Protein 2QWT (pdb70)

B-factor: mean 61.7, std 8.4, range [42.52, 88.36]

Secondary structure (DSSP, 8-state):
-HHHHHHHHHHHHHHHHHHHHHHT-TTS-HHHHHHHTTS-HHHHHHH-SSHHHHHHHHHHHHHHHHHHHHHHHHHHH-HHHHHHHHHHHHHHHHHHHHHHHHHHHTTT--HHHHSTTHHHHHHHHHHHHHHHHHHTTSB-SS--HHHHHHH--HHHHHHHHHHTTB-

Organism: Mycolicibacterium vanbaalenii (strain DSM 7251 / JCM 13017 / BCRC 16820 / KCTC 9966 / NRRL B-24157 / PYR-1) (NCBI:txid350058)

Solvent-accessible surface area: 9538 Å² total; per-residue (Å²): 126,153,196,54,51,37,60,120,23,93,45,84,1,12,109,19,0,37,76,0,1,28,88,99,18,58,74,16,79,10,91,34,0,3,167,101,2,60,31,44,34,54,46,0,99,198,49,3,87,72,34,78,30,0,0,43,14,2,0,36,32,45,22,147,140,18,37,91,72,2,162,81,13,44,90,74,84,17,70,13,59,0,0,1,30,1,18,109,36,36,73,213,24,59,80,24,26,162,7,5,77,90,3,2,91,55,68,72,40,91,73,64,96,9,2,95,36,6,112,60,34,53,56,66,11,0,22,92,0,8,41,10,0,48,197,50,38,31,4,92,95,104,23,80,40,56,62,0,102,85,73,70,134,84,139,169,84,35,148,113,50,25,104,42,3,85,145

Sequence (167 aa):
PLRADAARNRARVLEVAYDTFAAEGLGVPMDEIARRAGVGAGTVYRHFPTKQALVVAVAEDRVRRIVDHARTLLAAEGPGEALFVFMRDMVRSAAADYGLVDALVGYGLDLEVAAPGAEAAFLATLGELLAAAQRAGTVRADVDVAVIKALLVSERVVRVIEDGLRV

InterPro domains:
  IPR001647 DNA-binding HTH domain, TetR-type [PF00440] (17-61)
  IPR001647 DNA-binding HTH domain, TetR-type [PR00455] (16-29)
  IPR001647 DNA-binding HTH domain, TetR-type [PR00455] (36-59)
  IPR001647 DNA-binding HTH domain, TetR-type [PS50977] (10-69)
  IPR009057 Homedomain-like superfamily [SSF46689] (1-83)
  IPR036271 Tetracyclin repressor-like, C-terminal domain superfamily [SSF48498] (81-181)
  IPR049445 Transcriptional regulator SbtR-like, C-terminal domain [PF21597] (82-182)
  IPR050109 HTH-type, TetR-like transcriptional regulator [PTHR30055] (1-156)

Structure (mmCIF, N/CA/C/O backbone):
data_2QWT
#
_entry.id   2QWT
#
_cell.length_a   57.561
_cell.length_b   57.561
_ce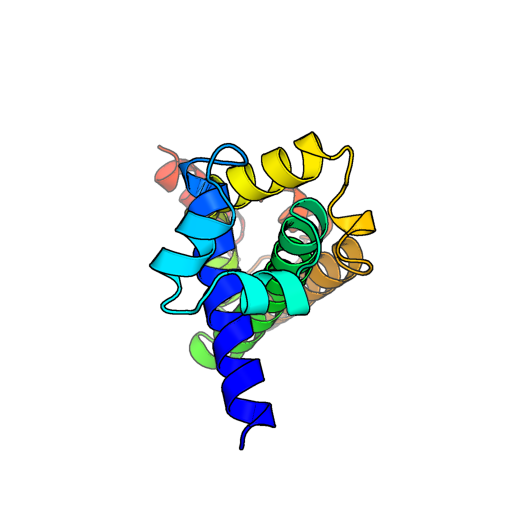ll.length_c   98.320
_cell.angle_alpha   90.000
_cell.angle_beta   90.000
_cell.angle_gamma   90.000
#
_symmetry.space_group_name_H-M   'P 43 21 2'
#
loop_
_entity.id
_entity.type
_entity.pdbx_description
1 polymer 'Transcriptional regulator, TetR family'
2 water water
#
loop_
_atom_site.group_PDB
_atom_site.id
_atom_site.type_symbol
_atom_site.label_atom_id
_atom_site.label_alt_id
_atom_site.label_comp_id
_atom_site.label_asym_id
_atom_site.label_entity_id
_atom_site.label_seq_id
_atom_site.pdbx_PDB_ins_code
_atom_site.Cartn_x
_atom_site.Cartn_y
_atom_site.Cartn_z
_atom_site.occupancy
_atom_site.B_iso_or_equiv
_atom_site.auth_seq_id
_atom_site.auth_comp_id
_atom_site.auth_asym_id
_atom_site.auth_atom_id
_atom_site.pdbx_PDB_model_num
ATOM 1 N N . PRO A 1 6 ? 23.183 26.482 -7.339 1.00 73.51 4 PRO A N 1
ATOM 2 C CA . PRO A 1 6 ? 23.857 27.327 -6.340 1.00 73.92 4 PRO A CA 1
ATOM 3 C C . PRO A 1 6 ? 22.843 28.122 -5.472 1.00 73.65 4 PRO A C 1
ATOM 4 O O . PRO A 1 6 ? 22.839 27.983 -4.235 1.00 73.46 4 PRO A O 1
ATOM 8 N N . LEU A 1 7 ? 22.014 28.953 -6.119 1.00 72.82 5 LEU A N 1
ATOM 9 C CA . LEU A 1 7 ? 20.827 29.499 -5.468 1.00 71.82 5 LEU A CA 1
ATOM 10 C C . LEU A 1 7 ? 19.795 28.377 -5.277 1.00 71.14 5 LEU A C 1
ATOM 11 O O . LEU A 1 7 ? 18.999 28.437 -4.327 1.00 70.82 5 LEU A O 1
ATOM 16 N N . ARG A 1 8 ? 19.827 27.378 -6.174 1.00 70.41 6 ARG A N 1
ATOM 17 C CA . ARG A 1 8 ? 19.075 26.132 -6.016 1.00 70.88 6 ARG A CA 1
ATOM 18 C C . ARG A 1 8 ? 19.436 25.541 -4.647 1.00 71.03 6 ARG A C 1
ATOM 19 O O . ARG A 1 8 ? 18.548 25.162 -3.846 1.00 70.67 6 ARG A O 1
ATOM 27 N N . ALA A 1 9 ? 20.755 25.485 -4.401 1.00 70.34 7 ALA A N 1
ATOM 28 C CA . ALA A 1 9 ? 21.325 24.795 -3.238 1.00 70.05 7 ALA A CA 1
ATOM 29 C C . ALA A 1 9 ? 21.199 25.590 -1.964 1.00 69.76 7 ALA A C 1
ATOM 30 O O . ALA A 1 9 ? 21.086 24.999 -0.894 1.00 69.44 7 ALA A O 1
ATOM 32 N N . ASP A 1 10 ? 21.216 26.918 -2.084 1.00 69.71 8 ASP A N 1
ATOM 33 C CA . ASP A 1 10 ? 20.807 27.806 -0.983 1.00 70.09 8 ASP A CA 1
ATOM 34 C C . ASP A 1 10 ? 19.388 27.467 -0.516 1.00 69.05 8 ASP A C 1
ATOM 35 O O . ASP A 1 10 ? 19.172 27.246 0.681 1.00 68.85 8 ASP A O 1
ATOM 40 N N . ALA A 1 11 ? 18.452 27.414 -1.471 1.00 68.25 9 ALA A N 1
ATOM 41 C CA . ALA A 1 11 ? 17.041 27.089 -1.208 1.00 68.14 9 ALA A CA 1
ATOM 42 C C . ALA A 1 11 ? 16.928 25.734 -0.549 1.00 68.21 9 ALA A C 1
ATOM 43 O O . ALA A 1 11 ? 16.250 25.604 0.481 1.00 68.53 9 ALA A O 1
ATOM 45 N N . ALA A 1 12 ? 17.620 24.743 -1.125 1.00 67.86 10 ALA A N 1
ATOM 46 C CA . ALA A 1 12 ? 17.650 23.395 -0.575 1.00 67.73 10 ALA A CA 1
ATOM 47 C C . ALA A 1 12 ? 18.177 23.379 0.854 1.00 67.70 10 ALA A C 1
ATOM 48 O O . ALA A 1 12 ? 17.627 22.684 1.694 1.00 67.70 10 ALA A O 1
ATOM 50 N N . ARG A 1 13 ? 19.230 24.143 1.133 1.00 67.64 11 ARG A N 1
ATOM 51 C CA . ARG A 1 13 ? 19.707 24.251 2.496 1.00 68.29 11 ARG A CA 1
ATOM 52 C C . ARG A 1 13 ? 18.646 24.930 3.330 1.00 67.02 11 ARG A C 1
ATOM 53 O O . ARG A 1 13 ? 18.446 24.574 4.516 1.00 66.58 11 ARG A O 1
ATOM 61 N N . ASN A 1 14 ? 17.994 25.942 2.743 1.00 65.61 12 ASN A N 1
ATOM 62 C CA . ASN A 1 14 ? 17.128 26.767 3.577 1.00 64.10 12 ASN A CA 1
ATOM 63 C C . ASN A 1 14 ? 15.916 25.983 4.024 1.00 62.66 12 ASN A C 1
ATOM 64 O O . ASN A 1 14 ? 15.578 26.019 5.190 1.00 62.32 12 ASN A O 1
ATOM 69 N N . ARG A 1 15 ? 15.298 25.251 3.109 1.00 60.83 13 ARG A N 1
ATOM 70 C CA . ARG A 1 15 ? 14.101 24.533 3.474 1.00 60.39 13 ARG A CA 1
ATOM 71 C C . ARG A 1 15 ? 14.325 23.346 4.395 1.00 59.95 13 ARG A C 1
ATOM 72 O O . ARG A 1 15 ? 13.482 23.100 5.280 1.00 59.63 13 ARG A O 1
ATOM 80 N N . ALA A 1 16 ? 15.484 22.684 4.249 1.00 58.53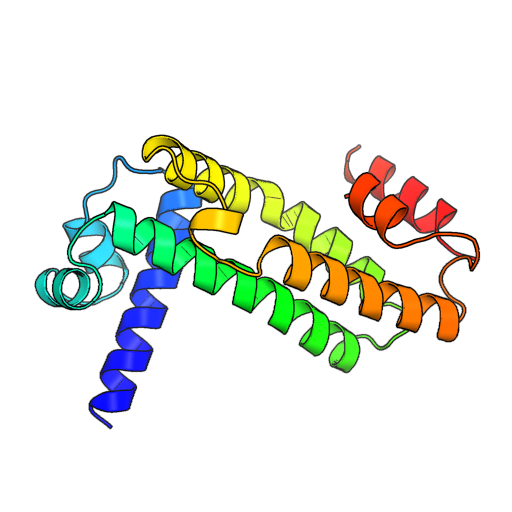 14 ALA A N 1
ATOM 81 C CA . ALA A 1 16 ? 15.906 21.632 5.151 1.00 58.23 14 ALA A CA 1
ATOM 82 C C . ALA A 1 16 ? 16.160 22.197 6.538 1.00 58.35 14 ALA A C 1
ATOM 83 O O . ALA A 1 16 ? 15.754 21.604 7.543 1.00 57.74 14 ALA A O 1
ATOM 85 N N . ARG A 1 17 ? 16.788 23.365 6.602 1.00 57.72 15 ARG A N 1
ATOM 86 C CA . ARG A 1 17 ? 16.906 24.068 7.883 1.00 57.84 15 ARG A CA 1
ATOM 87 C C . ARG A 1 17 ? 15.529 24.278 8.522 1.00 55.59 15 ARG A C 1
ATOM 88 O O . ARG A 1 17 ? 15.308 23.971 9.696 1.00 55.34 15 ARG A O 1
ATOM 96 N N . VAL A 1 18 ? 14.617 24.853 7.757 1.00 55.16 16 VAL A N 1
ATOM 97 C CA . VAL A 1 18 ? 13.296 25.197 8.283 1.00 55.09 16 VAL A CA 1
ATOM 98 C C . VAL A 1 18 ? 12.568 23.928 8.768 1.00 54.92 16 VAL A C 1
ATOM 99 O O . VAL A 1 18 ? 11.972 23.941 9.859 1.00 54.25 16 VAL A O 1
ATOM 103 N N . LEU A 1 19 ? 12.617 22.857 7.953 1.00 54.92 17 LEU A N 1
ATOM 104 C CA . LEU A 1 19 ? 11.914 21.584 8.271 1.00 55.19 17 LEU A CA 1
ATOM 105 C C . LEU A 1 19 ? 12.420 21.042 9.572 1.00 55.74 17 LEU A C 1
ATOM 106 O O . LEU A 1 19 ? 11.612 20.648 10.400 1.00 56.13 17 LEU A O 1
ATOM 111 N N . GLU A 1 20 ? 13.733 21.100 9.791 1.00 56.62 18 GLU A N 1
ATOM 112 C CA . GLU A 1 20 ? 14.325 20.484 10.980 1.00 58.14 18 GLU A CA 1
ATOM 113 C C . GLU A 1 20 ? 13.981 21.285 12.230 1.00 57.33 18 GLU A C 1
ATOM 114 O O . GLU A 1 20 ? 13.603 20.727 13.258 1.00 56.59 18 GLU A O 1
ATOM 120 N N . VAL A 1 21 ? 14.052 22.612 12.108 1.00 57.35 19 VAL A N 1
ATOM 121 C CA . VAL A 1 21 ? 13.586 23.505 13.161 1.00 55.78 19 VAL A CA 1
ATOM 122 C C . VAL A 1 21 ? 12.090 23.294 13.447 1.00 54.79 19 VAL A C 1
ATOM 123 O O . VAL A 1 21 ? 11.690 23.262 14.611 1.00 54.02 19 VAL A O 1
ATOM 127 N N . ALA A 1 22 ? 11.267 23.166 12.396 1.00 52.82 20 ALA A N 1
ATOM 128 C CA . ALA A 1 22 ? 9.812 22.992 12.588 1.00 51.54 20 ALA A CA 1
ATOM 129 C C . ALA A 1 22 ? 9.541 21.632 13.284 1.00 50.77 20 ALA A C 1
ATOM 130 O O . ALA A 1 22 ? 8.720 21.535 14.181 1.00 50.27 20 ALA A O 1
ATOM 132 N N . TYR A 1 23 ? 10.295 20.611 12.898 1.00 50.44 21 TYR A N 1
ATOM 133 C CA . TYR A 1 23 ? 10.213 19.309 13.540 1.00 50.86 21 TYR A CA 1
ATOM 134 C C . TYR A 1 23 ? 10.424 19.429 15.040 1.00 51.45 21 TYR A C 1
ATOM 135 O O . TYR A 1 23 ? 9.588 18.953 15.820 1.00 50.92 21 TYR A O 1
ATOM 144 N N . ASP A 1 24 ? 11.518 20.100 15.428 1.00 51.83 22 ASP A N 1
ATOM 145 C CA . ASP A 1 24 ? 11.886 20.319 16.814 1.00 53.24 22 ASP A CA 1
ATOM 146 C C . ASP A 1 24 ? 10.852 21.165 17.540 1.00 53.72 22 ASP A C 1
ATOM 147 O O . ASP A 1 24 ? 10.517 20.910 18.715 1.00 53.85 22 ASP A O 1
ATOM 152 N N . THR A 1 25 ? 10.342 22.186 16.855 1.00 54.02 23 THR A N 1
ATOM 153 C CA . THR A 1 25 ? 9.300 23.035 17.427 1.00 53.92 23 THR A CA 1
ATOM 154 C C . THR A 1 25 ? 8.003 22.256 17.610 1.00 54.34 23 THR A C 1
ATOM 155 O O . THR A 1 25 ? 7.345 22.371 18.641 1.00 53.63 23 THR A O 1
ATOM 159 N N . PHE A 1 26 ? 7.638 21.463 16.606 1.00 54.91 24 PHE A N 1
ATOM 160 C CA . PHE A 1 26 ? 6.434 20.653 16.738 1.00 56.16 24 PHE A CA 1
ATOM 161 C C . PHE A 1 26 ? 6.612 19.677 17.897 1.00 57.95 24 PHE A C 1
ATOM 162 O O . PHE A 1 26 ? 5.694 19.458 18.677 1.00 58.95 24 PHE A O 1
ATOM 170 N N . ALA A 1 27 ? 7.816 19.148 18.045 1.00 59.62 25 ALA A N 1
ATOM 171 C CA . ALA A 1 27 ? 8.035 18.096 19.020 1.00 61.32 25 ALA A CA 1
ATOM 172 C C . ALA A 1 27 ? 7.785 18.678 20.402 1.00 62.48 25 ALA A C 1
ATOM 173 O O . ALA A 1 27 ? 6.916 18.203 21.132 1.00 63.23 25 ALA A O 1
ATOM 175 N N . ALA A 1 28 ? 8.488 19.764 20.709 1.00 63.82 26 ALA A N 1
ATOM 176 C CA . ALA A 1 28 ? 8.524 20.306 22.041 1.00 64.32 26 ALA A CA 1
ATOM 177 C C . ALA A 1 28 ? 7.350 21.247 22.377 1.00 64.71 26 ALA A C 1
ATOM 178 O O . ALA A 1 28 ? 6.670 21.044 23.406 1.00 65.37 26 ALA A O 1
ATOM 180 N N . GLU A 1 29 ? 7.091 22.258 21.539 1.00 64.19 27 GLU A N 1
ATOM 181 C CA . GLU A 1 29 ? 6.025 23.242 21.873 1.00 63.67 27 GLU A CA 1
ATOM 182 C C . GLU A 1 29 ? 4.709 23.058 21.123 1.00 62.70 27 GLU A C 1
ATOM 183 O O . GLU A 1 29 ? 3.654 23.366 21.665 1.00 62.97 27 GLU A O 1
ATOM 189 N N . GLY A 1 30 ? 4.764 22.620 19.866 1.00 61.80 28 GLY A N 1
ATOM 190 C CA . GLY A 1 30 ? 3.542 22.417 19.083 1.00 60.74 28 GLY A CA 1
ATOM 191 C C . GLY A 1 30 ? 3.228 23.519 18.095 1.00 60.36 28 GLY A C 1
ATOM 192 O O . GLY A 1 30 ? 4.149 24.178 17.579 1.00 61.31 28 GLY A O 1
ATOM 193 N N . LEU A 1 31 ? 1.932 23.712 17.833 1.00 59.19 29 LEU A N 1
ATOM 194 C CA . LEU A 1 31 ? 1.421 24.658 16.834 1.00 57.91 29 LEU A CA 1
ATOM 195 C C . LEU A 1 31 ? 1.254 26.092 17.343 1.00 58.20 29 LEU A C 1
ATOM 196 O O . LEU A 1 31 ? 0.922 26.994 16.567 1.00 57.99 29 LEU A O 1
ATOM 201 N N . GLY A 1 32 ? 1.450 26.294 18.638 1.00 57.81 30 GLY A N 1
ATOM 202 C CA . GLY A 1 32 ? 1.450 27.638 19.196 1.00 58.63 30 GLY A CA 1
ATOM 203 C C . GLY A 1 32 ? 2.558 28.588 18.766 1.00 58.77 30 GLY A C 1
ATOM 204 O O . GLY A 1 32 ? 2.384 29.796 18.831 1.00 59.62 30 GLY A O 1
ATOM 205 N N . VAL A 1 33 ? 3.696 28.060 18.322 1.00 58.74 31 VAL A N 1
ATOM 206 C CA . VAL A 1 33 ? 4.852 28.887 17.936 1.00 57.22 31 VAL A CA 1
ATOM 207 C C . VAL A 1 33 ? 4.639 29.536 16.557 1.00 57.77 31 VAL A C 1
ATOM 208 O O . VAL A 1 33 ? 4.344 28.863 15.557 1.00 56.49 31 VAL A O 1
ATOM 212 N N . PRO A 1 34 ? 4.795 30.866 16.497 1.00 57.71 32 PRO A N 1
ATOM 213 C CA . PRO A 1 34 ? 4.571 31.526 15.214 1.00 57.93 32 PRO A CA 1
ATOM 214 C C . PRO A 1 34 ? 5.602 31.153 14.167 1.00 57.85 32 PRO A C 1
ATOM 215 O O . PRO A 1 34 ? 6.737 30.845 14.484 1.00 57.59 32 PRO A O 1
ATOM 219 N N . MET A 1 35 ? 5.177 31.204 12.918 1.00 58.73 33 MET A N 1
ATOM 220 C CA . MET A 1 35 ? 6.035 31.013 11.765 1.00 59.92 33 MET A CA 1
ATOM 221 C C . MET A 1 35 ? 7.251 31.942 11.806 1.00 61.37 33 MET A C 1
ATOM 222 O O . MET A 1 35 ? 8.326 31.538 11.357 1.00 61.77 33 MET A O 1
ATOM 227 N N . ASP A 1 36 ? 7.067 33.173 12.322 1.00 62.83 3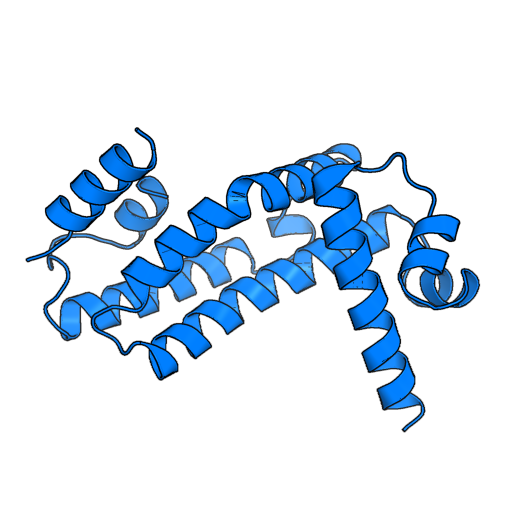4 ASP A N 1
ATOM 228 C CA . ASP A 1 36 ? 8.147 34.188 12.494 1.00 64.55 34 ASP A CA 1
ATOM 229 C C . ASP A 1 36 ? 9.306 33.678 13.339 1.00 64.77 34 ASP A C 1
ATOM 230 O O . ASP A 1 36 ? 10.490 33.937 13.042 1.00 65.33 34 ASP A O 1
ATOM 235 N N . GLU A 1 37 ? 8.957 32.992 14.423 1.00 64.55 35 GLU A N 1
ATOM 236 C CA . GLU A 1 37 ? 9.940 32.491 15.352 1.00 64.83 35 GLU A CA 1
ATOM 237 C C . GLU A 1 37 ? 10.555 31.189 14.843 1.00 64.47 35 GLU A C 1
ATOM 238 O O . GLU A 1 37 ? 11.716 30.919 15.061 1.00 64.54 35 GLU A O 1
ATOM 244 N N . ILE A 1 38 ? 9.746 30.373 14.168 1.00 64.26 36 ILE A N 1
ATOM 245 C CA . ILE A 1 38 ? 10.233 29.278 13.355 1.00 62.85 36 ILE A CA 1
ATOM 246 C C . ILE A 1 38 ? 11.225 29.877 12.377 1.00 62.85 36 ILE A C 1
ATOM 247 O O . ILE A 1 38 ? 12.309 29.328 12.199 1.00 61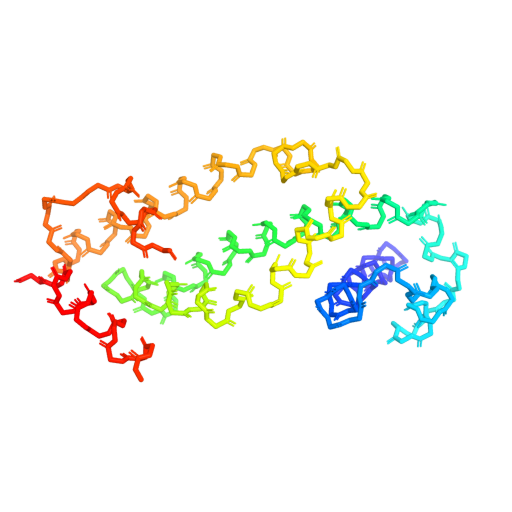.99 36 ILE A O 1
ATOM 252 N N . ALA A 1 39 ? 10.844 30.977 11.722 1.00 63.20 37 ALA A N 1
ATOM 253 C CA . ALA A 1 39 ? 11.758 31.637 10.746 1.00 64.73 37 ALA A CA 1
ATOM 254 C C . ALA A 1 39 ? 13.086 32.018 11.430 1.00 65.05 37 ALA A C 1
ATOM 255 O O . ALA A 1 39 ? 14.158 31.628 10.990 1.00 65.33 37 ALA A O 1
ATOM 257 N N . ARG A 1 40 ? 12.980 32.685 12.570 1.00 66.06 38 ARG A N 1
ATOM 258 C CA . ARG A 1 40 ? 14.135 33.153 13.296 1.00 67.57 38 ARG A CA 1
ATOM 259 C C . ARG A 1 40 ? 15.062 32.075 13.785 1.00 68.26 38 ARG A C 1
ATOM 260 O O . ARG A 1 40 ? 16.269 32.315 13.886 1.00 69.40 38 ARG A O 1
ATOM 268 N N . ARG A 1 41 ? 14.533 30.912 14.144 1.00 68.27 39 ARG A N 1
ATOM 269 C CA . ARG A 1 41 ? 15.389 29.870 14.739 1.00 68.28 39 ARG A CA 1
ATOM 270 C C . ARG A 1 41 ? 16.104 29.112 13.648 1.00 69.32 39 ARG A C 1
ATOM 271 O O . ARG A 1 41 ? 17.081 28.415 13.898 1.00 68.83 39 ARG A O 1
ATOM 279 N N . ALA A 1 42 ? 15.580 29.225 12.430 1.00 70.91 40 ALA A N 1
ATOM 280 C CA . ALA A 1 42 ? 16.158 28.570 11.284 1.00 72.23 40 ALA A CA 1
ATOM 281 C C . ALA A 1 42 ? 17.271 29.443 10.645 1.00 73.94 40 ALA A C 1
ATOM 282 O O . ALA A 1 42 ? 17.970 29.000 9.715 1.00 74.13 40 ALA A O 1
ATOM 284 N N . GLY A 1 43 ? 17.440 30.674 11.138 1.00 74.87 41 GLY A N 1
ATOM 285 C CA . GLY A 1 43 ? 18.350 31.638 10.495 1.00 76.63 41 GLY A CA 1
ATOM 286 C C . GLY A 1 43 ? 17.948 31.910 9.046 1.00 77.53 41 GLY A C 1
ATOM 287 O O . GLY A 1 43 ? 18.683 31.580 8.105 1.00 78.36 41 GLY A O 1
ATOM 288 N N . VAL A 1 44 ? 16.757 32.473 8.868 1.00 77.66 42 VAL A N 1
ATOM 289 C CA . VAL A 1 44 ? 16.145 32.682 7.554 1.00 77.56 42 VAL A CA 1
ATOM 290 C C . VAL A 1 44 ? 15.024 33.664 7.877 1.00 77.56 42 VAL A C 1
ATOM 291 O O . VAL A 1 44 ? 14.630 33.782 9.048 1.00 77.42 42 VAL A O 1
ATOM 295 N N . GLY A 1 45 ? 14.535 34.390 6.873 1.00 77.19 43 GLY A N 1
ATOM 296 C CA . GLY A 1 45 ? 13.438 35.346 7.072 1.00 76.91 43 GLY A CA 1
ATOM 297 C C . GLY A 1 45 ? 12.060 34.743 6.831 1.00 76.25 43 GLY A C 1
ATOM 298 O O . GLY A 1 45 ? 11.949 33.701 6.172 1.00 76.77 43 GLY A O 1
ATOM 299 N N . ALA A 1 46 ? 11.012 35.401 7.323 1.00 75.29 44 ALA A N 1
ATOM 300 C CA . ALA A 1 46 ? 9.661 34.804 7.292 1.00 75.07 44 ALA A CA 1
ATOM 301 C C . ALA A 1 46 ? 9.060 34.566 5.905 1.00 75.03 44 ALA A C 1
ATOM 302 O O . ALA A 1 46 ? 8.305 33.602 5.702 1.00 76.01 44 ALA A O 1
ATOM 304 N N . GLY A 1 47 ? 9.396 35.419 4.943 1.00 74.75 45 GLY A N 1
ATOM 305 C CA . GLY A 1 47 ? 8.755 35.346 3.627 1.00 73.82 45 GLY A CA 1
ATOM 306 C C . GLY A 1 47 ? 9.256 34.153 2.862 1.00 73.10 45 GLY A C 1
ATOM 307 O O . GLY A 1 47 ? 8.548 33.570 2.026 1.00 73.98 45 GLY A O 1
ATOM 308 N N . THR A 1 48 ? 10.495 33.799 3.157 1.00 72.34 46 THR A N 1
ATOM 309 C CA . THR A 1 48 ? 11.105 32.590 2.645 1.00 71.58 46 THR A CA 1
ATOM 310 C C . THR A 1 48 ? 10.430 31.334 3.134 1.00 70.38 46 THR A C 1
ATOM 311 O O . THR A 1 48 ? 10.196 30.438 2.347 1.00 70.95 46 THR A O 1
ATOM 315 N N . VAL A 1 49 ? 10.160 31.261 4.434 1.00 69.17 47 VAL A N 1
ATOM 316 C CA . VAL A 1 49 ? 9.415 30.172 5.008 1.00 67.77 47 VAL A CA 1
ATOM 317 C C . VAL A 1 49 ? 8.111 30.138 4.246 1.00 68.35 47 VAL A C 1
ATOM 318 O O . VAL A 1 49 ? 7.727 29.107 3.672 1.00 67.75 47 VAL A O 1
ATOM 322 N N . TYR A 1 50 ? 7.441 31.294 4.217 1.00 69.00 48 TYR A N 1
ATOM 323 C CA . TYR A 1 50 ? 6.141 31.405 3.574 1.00 69.55 48 TYR A CA 1
ATOM 324 C C . TYR A 1 50 ? 6.136 31.072 2.059 1.00 69.42 48 TYR A C 1
ATOM 325 O O . TYR A 1 50 ? 5.173 30.507 1.563 1.00 68.78 48 TYR A O 1
ATOM 334 N N . ARG A 1 51 ? 7.226 31.391 1.351 1.00 69.84 49 ARG A N 1
ATOM 335 C CA . ARG A 1 51 ? 7.416 31.030 -0.076 1.00 70.01 49 ARG A CA 1
ATOM 336 C C . ARG A 1 51 ? 7.441 29.520 -0.316 1.00 69.85 49 ARG A C 1
ATOM 337 O O . ARG A 1 51 ? 6.947 29.023 -1.343 1.00 69.61 49 ARG A O 1
ATOM 345 N N . HIS A 1 52 ? 8.033 28.783 0.624 1.00 68.85 50 HIS A N 1
ATOM 346 C CA . HIS A 1 52 ? 7.955 27.346 0.538 1.00 67.67 50 HIS A CA 1
ATOM 347 C C . HIS A 1 52 ? 6.764 26.886 1.279 1.00 66.69 50 HIS A C 1
ATOM 348 O O . HIS A 1 52 ? 6.058 25.968 0.865 1.00 67.35 50 HIS A O 1
ATOM 355 N N . PHE A 1 53 ? 6.497 27.531 2.385 1.00 65.69 51 PHE A N 1
ATOM 356 C CA . PHE A 1 53 ? 5.420 27.032 3.197 1.00 65.37 51 PHE A CA 1
ATOM 357 C C . PHE A 1 53 ? 4.418 28.156 3.405 1.00 66.29 51 PHE A C 1
ATOM 358 O O . PHE A 1 53 ? 4.585 28.949 4.337 1.00 66.04 51 PHE A O 1
ATOM 366 N N . PRO A 1 54 ? 3.412 28.252 2.493 1.00 67.01 52 PRO A N 1
ATOM 367 C CA . PRO A 1 54 ? 2.432 29.343 2.445 1.00 67.18 52 PRO A CA 1
ATOM 368 C C . PRO A 1 54 ? 1.524 29.378 3.644 1.00 66.68 52 PRO A C 1
ATOM 369 O O . PRO A 1 54 ? 1.065 30.450 4.017 1.00 67.98 52 PRO A O 1
ATOM 373 N N . THR A 1 55 ? 1.287 28.222 4.257 1.00 66.05 53 THR A N 1
ATOM 374 C CA . THR A 1 55 ? 0.562 28.153 5.522 1.00 64.64 53 THR A CA 1
ATOM 375 C C . THR A 1 55 ? 1.271 27.235 6.527 1.00 63.75 53 THR A C 1
ATOM 376 O O . THR A 1 55 ? 2.204 26.531 6.172 1.00 63.76 53 THR A O 1
ATOM 380 N N . LYS A 1 56 ? 0.823 27.260 7.777 1.00 62.12 54 LYS A N 1
ATOM 381 C CA . LYS A 1 56 ? 1.325 26.379 8.815 1.00 60.89 54 LYS A CA 1
ATOM 382 C C . LYS A 1 56 ? 1.013 24.914 8.575 1.00 60.16 54 LYS A C 1
ATOM 383 O O . LYS A 1 56 ? 1.863 24.072 8.796 1.00 60.11 54 LYS A O 1
ATOM 389 N N . GLN A 1 57 ? -0.185 24.578 8.145 1.00 59.15 55 GLN A N 1
ATOM 390 C CA . GLN A 1 57 ? -0.433 23.161 7.910 1.00 60.08 55 GLN A CA 1
ATOM 391 C C . GLN A 1 57 ? 0.429 22.593 6.767 1.00 58.34 55 GLN A C 1
ATOM 392 O O . GLN A 1 57 ? 0.753 21.425 6.780 1.00 57.42 55 GLN A O 1
ATOM 398 N N . ALA A 1 58 ? 0.823 23.440 5.824 1.00 57.30 56 ALA A N 1
ATOM 399 C CA . ALA A 1 58 ? 1.666 23.000 4.726 1.00 56.53 56 ALA A CA 1
ATOM 400 C C . ALA A 1 58 ? 3.087 22.718 5.218 1.00 55.88 56 ALA A C 1
ATOM 401 O O . ALA A 1 58 ? 3.762 21.836 4.687 1.00 55.70 56 ALA A O 1
ATOM 403 N N . LEU A 1 59 ? 3.528 23.496 6.214 1.00 55.04 57 LEU A N 1
ATOM 404 C CA . LEU A 1 59 ? 4.773 23.234 6.943 1.00 53.84 57 LEU A CA 1
ATOM 405 C C . LEU A 1 59 ? 4.658 21.913 7.688 1.00 52.48 57 LEU A C 1
ATOM 406 O O . LEU A 1 59 ? 5.513 21.053 7.530 1.00 51.77 57 LEU A O 1
ATOM 411 N N . VAL A 1 60 ? 3.584 21.752 8.470 1.00 51.17 58 VAL A N 1
ATOM 412 C CA . VAL A 1 60 ? 3.308 20.489 9.135 1.00 50.30 58 VAL A CA 1
ATOM 413 C C . VAL A 1 60 ? 3.335 19.328 8.136 1.00 51.16 58 VAL A C 1
ATOM 414 O O . VAL A 1 60 ? 3.905 18.277 8.435 1.00 52.13 58 VAL A O 1
ATOM 418 N N . VAL A 1 61 ? 2.724 19.460 6.966 1.00 51.12 59 VAL A N 1
ATOM 419 C CA . VAL A 1 61 ? 2.734 18.287 6.079 1.00 51.73 59 VAL A CA 1
ATOM 420 C C . VAL A 1 61 ? 4.104 18.061 5.487 1.00 50.69 59 VAL A C 1
ATOM 421 O O . VAL A 1 61 ? 4.525 16.928 5.409 1.00 49.64 59 VAL A O 1
ATOM 425 N N . ALA A 1 62 ? 4.807 19.142 5.131 1.00 50.41 60 ALA A N 1
ATOM 426 C CA . ALA A 1 62 ? 6.211 19.024 4.667 1.00 49.64 60 ALA A CA 1
ATOM 427 C C . ALA A 1 62 ? 7.188 18.460 5.712 1.00 49.05 60 ALA A C 1
ATOM 428 O O . ALA A 1 62 ? 8.088 17.713 5.358 1.00 49.83 60 ALA A O 1
ATOM 430 N N . VAL A 1 63 ? 6.996 18.780 6.983 1.00 48.45 61 VAL A N 1
ATOM 431 C CA . VAL A 1 63 ? 7.741 18.118 8.052 1.00 48.32 61 VAL A CA 1
ATOM 432 C C . VAL A 1 63 ? 7.388 16.616 8.112 1.00 48.92 61 VAL A C 1
ATOM 433 O O . VAL A 1 63 ? 8.281 15.796 8.200 1.00 48.91 61 VAL A O 1
ATOM 437 N N . ALA A 1 64 ? 6.100 16.269 8.049 1.00 48.62 62 ALA A N 1
ATOM 438 C CA . ALA A 1 64 ? 5.664 14.876 8.039 1.00 50.43 62 ALA A CA 1
ATOM 439 C C . ALA A 1 64 ? 6.274 13.985 6.911 1.00 51.59 62 ALA A C 1
ATOM 440 O O . ALA A 1 64 ? 6.762 12.890 7.206 1.00 51.90 62 ALA A O 1
ATOM 442 N N . GLU A 1 65 ? 6.269 14.455 5.652 1.00 51.85 63 GLU A N 1
ATOM 443 C CA . GLU A 1 65 ? 6.917 13.756 4.536 1.00 53.11 63 GLU A CA 1
ATOM 444 C C . GLU A 1 65 ? 8.423 13.589 4.799 1.00 52.07 63 GLU A C 1
ATOM 445 O O . GLU A 1 65 ? 8.981 12.477 4.678 1.00 51.64 63 GLU A O 1
ATOM 451 N N . ASP A 1 66 ? 9.070 14.705 5.148 1.00 50.14 64 ASP A N 1
ATOM 452 C CA . ASP A 1 66 ? 10.511 14.714 5.373 1.00 48.88 64 ASP A CA 1
ATOM 453 C C . ASP A 1 66 ? 10.936 13.700 6.434 1.00 47.81 64 ASP A C 1
ATOM 454 O O . ASP A 1 66 ? 11.901 12.975 6.239 1.00 45.87 64 ASP A O 1
ATOM 459 N N . ARG A 1 67 ? 10.211 13.663 7.560 1.00 47.53 65 ARG A N 1
ATOM 460 C CA . ARG A 1 67 ? 10.511 12.755 8.666 1.00 46.99 65 ARG A CA 1
ATOM 461 C C . ARG A 1 67 ? 10.349 11.245 8.258 1.00 47.78 65 ARG A C 1
ATOM 462 O O . ARG A 1 67 ? 11.142 10.370 8.627 1.00 47.58 65 ARG A O 1
ATOM 470 N N . VAL A 1 68 ? 9.303 10.969 7.492 1.00 48.24 66 VAL A N 1
ATOM 471 C CA . VAL A 1 68 ? 9.072 9.678 6.933 1.00 49.28 66 VAL A CA 1
ATOM 472 C C . VAL A 1 68 ? 10.272 9.285 6.021 1.00 49.91 66 VAL A C 1
ATOM 473 O O . VAL A 1 68 ? 10.809 8.174 6.104 1.00 49.57 66 VAL A O 1
ATOM 477 N N . ARG A 1 69 ? 10.708 10.211 5.168 1.00 50.50 67 ARG A N 1
ATOM 478 C CA . ARG A 1 69 ? 11.851 9.963 4.315 1.00 50.88 67 ARG A CA 1
ATOM 479 C C . ARG A 1 69 ? 13.103 9.759 5.133 1.00 50.50 67 ARG A C 1
ATOM 480 O O . ARG A 1 69 ? 13.904 8.874 4.844 1.00 51.46 67 ARG A O 1
ATOM 488 N N . ARG A 1 70 ? 13.247 10.540 6.182 1.00 49.91 68 ARG A N 1
ATOM 489 C CA . ARG A 1 70 ? 14.378 10.419 7.066 1.00 50.68 68 ARG A CA 1
ATOM 490 C C . ARG A 1 70 ? 14.445 9.102 7.839 1.00 50.74 68 ARG A C 1
ATOM 491 O O . ARG A 1 70 ? 15.547 8.584 8.087 1.00 49.29 68 ARG A O 1
ATOM 499 N N . ILE A 1 71 ? 13.285 8.593 8.279 1.00 50.74 69 ILE A N 1
ATOM 500 C CA . ILE A 1 71 ? 13.247 7.279 8.923 1.00 50.63 69 ILE A CA 1
ATOM 501 C C . ILE A 1 71 ? 13.696 6.164 7.925 1.00 50.28 69 ILE A C 1
ATOM 502 O O . ILE A 1 71 ? 14.457 5.279 8.289 1.00 48.89 69 ILE A O 1
ATOM 507 N N . VAL A 1 72 ? 13.245 6.268 6.675 1.00 50.61 70 VAL A N 1
ATOM 508 C CA . VAL A 1 72 ? 13.618 5.325 5.621 1.00 51.34 70 VAL A CA 1
ATOM 509 C C . VAL A 1 72 ? 15.093 5.404 5.285 1.00 52.06 70 VAL A C 1
ATOM 510 O O . VAL A 1 72 ? 15.740 4.364 5.104 1.00 52.93 70 VAL A O 1
ATOM 514 N N . ASP A 1 73 ? 15.663 6.599 5.285 1.00 52.18 71 ASP A N 1
ATOM 515 C CA . ASP A 1 73 ? 17.100 6.719 5.027 1.00 53.63 71 ASP A CA 1
ATOM 516 C C . ASP A 1 73 ? 17.943 6.212 6.212 1.00 52.82 71 ASP A C 1
ATOM 517 O O . ASP A 1 73 ? 19.002 5.564 6.037 1.00 52.00 71 ASP A O 1
ATOM 522 N N . HIS A 1 74 ? 17.473 6.509 7.422 1.00 52.16 72 HIS A N 1
ATOM 523 C CA . HIS A 1 74 ? 18.140 6.041 8.628 1.00 52.20 72 HIS A CA 1
ATOM 524 C C . HIS A 1 74 ? 18.367 4.523 8.626 1.00 52.96 72 HIS A C 1
ATOM 525 O O . HIS A 1 74 ? 19.513 4.069 8.804 1.00 53.21 72 HIS A O 1
ATOM 532 N N . ALA A 1 75 ? 17.280 3.767 8.377 1.00 52.81 73 ALA A N 1
ATOM 533 C CA . ALA A 1 75 ? 17.301 2.290 8.213 1.00 52.56 73 ALA A CA 1
ATOM 534 C C . ALA A 1 75 ? 18.376 1.787 7.242 1.00 52.88 73 ALA A C 1
ATOM 535 O O . ALA A 1 75 ? 19.136 0.901 7.613 1.00 51.79 73 ALA A O 1
ATOM 537 N N . ARG A 1 76 ? 18.469 2.381 6.037 1.00 53.47 74 ARG A N 1
ATOM 538 C CA . ARG A 1 76 ? 19.505 2.008 5.043 1.00 55.81 74 ARG A CA 1
ATOM 539 C C . ARG A 1 76 ? 20.939 2.352 5.484 1.00 54.95 74 ARG A C 1
ATOM 540 O O . ARG A 1 76 ? 21.888 1.624 5.168 1.00 55.74 74 ARG A O 1
ATOM 548 N N . THR A 1 77 ? 21.088 3.474 6.184 1.00 54.70 75 THR A N 1
ATOM 549 C CA . THR A 1 77 ? 22.386 3.899 6.731 1.00 54.34 75 THR A CA 1
ATOM 550 C C . THR A 1 77 ? 22.755 2.874 7.774 1.00 52.92 75 THR A C 1
ATOM 551 O O . THR A 1 77 ? 23.866 2.387 7.781 1.00 51.92 75 THR A O 1
ATOM 555 N N . LEU A 1 78 ? 21.787 2.523 8.621 1.00 53.08 76 LEU A N 1
ATOM 556 C CA . LEU A 1 78 ? 22.011 1.499 9.660 1.00 52.05 76 LEU A CA 1
ATOM 557 C C . LEU A 1 78 ? 22.454 0.141 9.097 1.00 50.57 76 LEU A C 1
ATOM 558 O O . LEU A 1 78 ? 23.356 -0.463 9.631 1.00 49.91 76 LEU A O 1
ATOM 563 N N . LEU A 1 79 ? 21.824 -0.310 8.026 1.00 50.93 77 LEU A N 1
ATOM 564 C CA . LEU A 1 79 ? 22.148 -1.582 7.413 1.00 53.37 77 LEU A CA 1
ATOM 565 C C . LEU A 1 79 ? 23.616 -1.558 6.974 1.00 54.53 77 LEU A C 1
ATOM 566 O O . LEU A 1 79 ? 24.373 -2.510 7.244 1.00 53.81 77 LEU A O 1
ATOM 571 N N . ALA A 1 80 ? 23.988 -0.464 6.303 1.00 54.77 78 ALA A N 1
ATOM 572 C CA . ALA A 1 80 ? 25.377 -0.205 5.955 1.00 56.59 78 ALA A CA 1
ATOM 573 C C . ALA A 1 80 ? 26.287 -0.185 7.174 1.00 56.75 78 ALA A C 1
ATOM 574 O O . ALA A 1 80 ? 27.225 -0.965 7.259 1.00 58.70 78 ALA A O 1
ATOM 576 N N . ALA A 1 81 ? 25.986 0.669 8.137 1.00 56.68 79 ALA A N 1
ATOM 577 C CA . ALA A 1 81 ? 26.881 0.949 9.250 1.00 56.51 79 ALA A CA 1
ATOM 578 C C . ALA A 1 81 ? 26.994 -0.165 10.297 1.00 56.79 79 ALA A C 1
ATOM 579 O O . ALA A 1 81 ? 28.0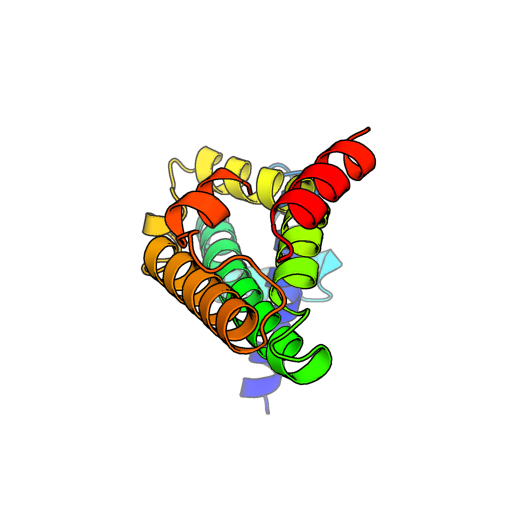40 -0.346 10.908 1.00 55.48 79 ALA A O 1
ATOM 581 N N . GLU A 1 82 ? 25.882 -0.846 10.560 1.00 57.98 80 GLU A N 1
ATOM 582 C CA . GLU A 1 82 ? 25.802 -1.840 11.634 1.00 58.76 80 GLU A CA 1
ATOM 583 C C . GLU A 1 82 ? 25.820 -3.229 11.055 1.00 58.11 80 GLU A C 1
ATOM 584 O O . GLU A 1 82 ? 26.146 -4.188 11.741 1.00 58.96 80 GLU A O 1
ATOM 590 N N . GLY A 1 83 ? 25.458 -3.347 9.794 1.00 56.97 81 GLY A N 1
ATOM 591 C CA . GLY A 1 83 ? 25.346 -4.657 9.194 1.00 57.36 81 GLY A CA 1
ATOM 592 C C . GLY A 1 83 ? 23.990 -5.297 9.408 1.00 57.15 81 GLY A C 1
ATOM 593 O O . GLY A 1 83 ? 23.239 -4.903 10.312 1.00 57.01 81 GLY A O 1
ATOM 594 N N . PRO A 1 84 ? 23.685 -6.318 8.591 1.00 57.81 82 PRO A N 1
ATOM 595 C CA . PRO A 1 84 ? 22.363 -6.985 8.532 1.00 57.49 82 PRO A CA 1
ATOM 596 C C . PRO A 1 84 ? 22.006 -7.559 9.881 1.00 57.60 82 PRO A C 1
ATOM 597 O O . PRO A 1 84 ? 20.875 -7.398 10.340 1.00 58.39 82 PRO A O 1
ATOM 601 N N . GLY A 1 85 ? 22.984 -8.160 10.542 1.00 57.51 83 GLY A N 1
ATOM 602 C CA . GLY A 1 85 ? 22.814 -8.707 11.874 1.00 58.38 83 GLY A CA 1
ATOM 603 C C . GLY A 1 85 ? 22.155 -7.824 12.927 1.00 59.28 83 GLY A C 1
ATOM 604 O O . GLY A 1 85 ? 21.237 -8.287 13.614 1.00 59.68 83 GLY A O 1
ATOM 605 N N . GLU A 1 86 ? 22.621 -6.565 13.049 1.00 58.93 84 GLU A N 1
ATOM 606 C CA . GLU A 1 86 ? 22.284 -5.687 14.182 1.00 58.24 84 GLU A CA 1
ATOM 607 C C . GLU A 1 86 ? 21.420 -4.467 13.846 1.00 57.40 84 GLU A C 1
ATOM 608 O O . GLU A 1 86 ? 20.932 -3.786 14.755 1.00 57.95 84 GLU A O 1
ATOM 614 N N . ALA A 1 87 ? 21.237 -4.194 12.563 1.00 55.68 85 ALA A N 1
ATOM 615 C CA . ALA A 1 87 ? 20.611 -2.965 12.137 1.00 54.98 85 ALA A CA 1
ATOM 616 C C . ALA A 1 87 ? 19.150 -2.836 12.624 1.00 54.44 85 ALA A C 1
ATOM 617 O O . ALA A 1 87 ? 18.709 -1.738 12.970 1.00 52.61 85 ALA A O 1
ATOM 619 N N . LEU A 1 88 ? 18.429 -3.962 12.684 1.00 54.06 86 LEU A N 1
ATOM 620 C CA . LEU A 1 88 ? 17.035 -3.957 13.139 1.00 53.16 86 LEU A CA 1
ATOM 621 C C . LEU A 1 88 ? 16.932 -3.525 14.576 1.00 53.12 86 LEU A C 1
ATOM 622 O O . LEU A 1 88 ? 16.090 -2.697 14.921 1.00 52.99 86 LEU A O 1
ATOM 627 N N . PHE A 1 89 ? 17.793 -4.082 15.410 1.00 53.43 87 PHE A N 1
ATOM 628 C CA . PHE A 1 89 ? 17.848 -3.721 16.832 1.00 55.17 87 PHE A CA 1
ATOM 629 C C . PHE A 1 89 ? 18.166 -2.271 17.096 1.00 53.91 87 PHE A C 1
ATOM 630 O O . PHE A 1 89 ? 17.528 -1.677 17.939 1.00 54.28 87 PHE A O 1
ATOM 638 N N . VAL A 1 90 ? 19.172 -1.724 16.400 1.00 53.16 88 VAL A N 1
ATOM 639 C CA . VAL A 1 90 ? 19.451 -0.291 16.413 1.00 51.49 88 VAL A CA 1
ATOM 640 C C . VAL A 1 90 ? 18.277 0.542 15.885 1.00 51.81 88 VAL A C 1
ATOM 641 O O . VAL A 1 90 ? 17.920 1.567 16.469 1.00 52.85 88 VAL A O 1
ATOM 645 N N . PHE A 1 91 ? 17.627 0.093 14.841 1.00 50.96 89 PHE A N 1
ATOM 646 C CA . PHE A 1 91 ? 16.550 0.871 14.304 1.00 52.84 89 PHE A CA 1
ATOM 647 C C . PHE A 1 91 ? 15.376 0.981 15.280 1.00 53.54 89 PHE A C 1
ATOM 648 O O . PHE A 1 91 ? 14.767 2.043 15.443 1.00 53.77 89 PHE A O 1
ATOM 656 N N . MET A 1 92 ? 15.093 -0.117 15.962 1.00 55.63 90 MET A N 1
ATOM 657 C CA . MET A 1 92 ? 13.916 -0.219 16.827 1.00 55.74 90 MET A CA 1
ATOM 658 C C . MET A 1 92 ? 14.222 0.639 18.052 1.00 57.00 90 MET A C 1
ATOM 659 O O . MET A 1 92 ? 13.361 1.363 18.509 1.00 57.33 90 MET A O 1
ATOM 664 N N . ARG A 1 93 ? 15.444 0.568 18.573 1.00 57.94 91 ARG A N 1
ATOM 665 C CA . ARG A 1 93 ? 15.824 1.423 19.720 1.00 60.46 91 ARG A CA 1
ATOM 666 C C . ARG A 1 93 ? 15.708 2.894 19.393 1.00 60.98 91 ARG A C 1
ATOM 667 O O . ARG A 1 93 ? 15.199 3.640 20.203 1.00 61.44 91 ARG A O 1
ATOM 675 N N . ASP A 1 94 ? 16.170 3.279 18.196 1.00 62.18 92 ASP A N 1
ATOM 676 C CA . ASP A 1 94 ? 16.065 4.641 17.649 1.00 63.04 92 ASP A CA 1
ATOM 677 C C . ASP A 1 94 ? 14.633 5.130 17.454 1.00 63.31 92 ASP A C 1
ATOM 678 O O . ASP A 1 94 ? 14.362 6.329 17.646 1.00 62.62 92 ASP A O 1
ATOM 683 N N . MET A 1 95 ? 13.730 4.234 17.035 1.00 63.74 93 MET A N 1
ATOM 684 C CA . MET A 1 95 ? 12.316 4.602 16.937 1.00 64.45 93 MET A CA 1
ATOM 685 C C . MET A 1 95 ? 11.783 4.906 18.318 1.00 64.53 93 MET A C 1
ATOM 686 O O . MET A 1 95 ? 11.030 5.866 18.498 1.00 63.86 93 MET A O 1
ATOM 691 N N . VAL A 1 96 ? 12.227 4.109 19.284 1.00 65.47 94 VAL A N 1
ATOM 692 C CA . VAL A 1 96 ? 11.831 4.242 20.687 1.00 66.48 94 VAL A CA 1
ATOM 693 C C . VAL A 1 96 ? 12.314 5.581 21.250 1.00 66.80 94 VAL A C 1
ATOM 694 O O . VAL A 1 96 ? 11.508 6.393 21.695 1.00 67.06 94 VAL A O 1
ATOM 698 N N . ARG A 1 97 ? 13.620 5.815 21.206 1.00 67.36 95 ARG A N 1
ATOM 699 C CA . ARG A 1 97 ? 14.179 7.112 21.550 1.00 68.51 95 ARG A CA 1
ATOM 700 C C . ARG A 1 97 ? 13.378 8.255 20.874 1.00 67.13 95 ARG A C 1
ATOM 701 O O . ARG A 1 97 ? 13.008 9.218 21.532 1.00 67.83 95 ARG A O 1
ATOM 709 N N . SER A 1 98 ? 13.045 8.132 19.593 1.00 66.03 96 SER A N 1
ATOM 710 C CA . SER A 1 98 ? 12.421 9.267 18.908 1.00 65.15 96 SER A CA 1
ATOM 711 C C . SER A 1 98 ? 10.889 9.449 19.090 1.00 63.38 96 SER A C 1
ATOM 712 O O . SER A 1 98 ? 10.319 10.405 18.582 1.00 63.49 96 SER A O 1
ATOM 715 N N . ALA A 1 99 ? 10.263 8.562 19.858 1.00 62.11 97 ALA A N 1
ATOM 716 C CA . ALA A 1 99 ? 8.804 8.560 20.149 1.00 61.26 97 ALA A CA 1
ATOM 717 C C . ALA A 1 99 ? 8.171 9.852 20.679 1.00 60.37 97 ALA A C 1
ATOM 718 O O . ALA A 1 99 ? 7.073 10.213 20.254 1.00 60.17 97 ALA A O 1
ATOM 720 N N . ALA A 1 100 ? 8.836 10.495 21.639 1.00 60.49 98 ALA A N 1
ATOM 721 C CA . ALA A 1 100 ? 8.445 11.801 22.193 1.00 61.03 98 ALA A CA 1
ATOM 722 C C . ALA A 1 100 ? 8.387 12.877 21.117 1.00 60.99 98 ALA A C 1
ATOM 723 O O . ALA A 1 100 ? 7.418 13.653 21.031 1.00 61.62 98 ALA A O 1
ATOM 725 N N . ALA A 1 101 ? 9.412 12.915 20.270 1.00 60.55 99 ALA A N 1
ATOM 726 C CA . ALA A 1 101 ? 9.413 13.864 19.156 1.00 58.73 99 ALA A CA 1
ATOM 727 C C . ALA A 1 101 ? 8.274 13.594 18.194 1.00 57.57 99 ALA A C 1
ATOM 728 O O . ALA A 1 101 ? 7.547 14.490 17.813 1.00 57.17 99 ALA A O 1
ATOM 730 N N . ASP A 1 102 ? 8.126 12.347 17.781 1.00 57.22 100 ASP A N 1
ATOM 731 C CA . ASP A 1 102 ? 7.158 12.023 16.729 1.00 56.26 100 ASP A CA 1
ATOM 732 C C . ASP A 1 102 ? 5.681 12.109 17.164 1.00 55.26 100 ASP A C 1
ATOM 733 O O . ASP A 1 102 ? 4.818 12.286 16.327 1.00 55.33 100 ASP A O 1
ATOM 738 N N . TYR A 1 103 ? 5.437 11.885 18.454 1.00 55.68 101 TYR A N 1
ATOM 739 C CA . TYR A 1 103 ? 4.278 12.366 19.263 1.00 56.88 101 TYR A CA 1
ATOM 740 C C . TYR A 1 103 ? 3.817 13.808 18.961 1.00 55.38 101 TYR A C 1
ATOM 741 O O . TYR A 1 103 ? 2.624 14.058 18.695 1.00 54.25 101 TYR A O 1
ATOM 750 N N . GLY A 1 104 ? 4.774 14.739 18.977 1.00 53.04 102 GLY A N 1
ATOM 751 C CA . GLY A 1 104 ? 4.454 16.136 18.846 1.00 52.08 102 GLY A CA 1
ATOM 752 C C . GLY A 1 104 ? 4.147 16.420 17.411 1.00 52.34 102 GLY A C 1
ATOM 753 O O . GLY A 1 104 ? 3.386 17.325 17.082 1.00 52.88 102 GLY A O 1
ATOM 754 N N . LEU A 1 105 ? 4.757 15.639 16.529 1.00 51.53 103 LEU A N 1
ATOM 755 C CA . LEU A 1 105 ? 4.442 15.753 15.099 1.00 50.70 103 LEU A CA 1
ATOM 756 C C . LEU A 1 105 ? 2.992 15.246 14.757 1.00 50.48 103 LEU A C 1
ATOM 757 O O . LEU A 1 105 ? 2.240 15.897 14.042 1.00 49.27 103 LEU A O 1
ATOM 762 N N . VAL A 1 106 ? 2.637 14.063 15.257 1.00 51.60 104 VAL A N 1
ATOM 763 C CA . VAL A 1 106 ? 1.256 13.525 15.106 1.00 52.15 104 VAL A CA 1
ATOM 764 C C . VAL A 1 106 ? 0.205 14.531 15.625 1.00 51.69 104 VAL A C 1
ATOM 765 O O . VAL A 1 106 ? -0.726 14.898 14.921 1.00 52.44 104 VAL A O 1
ATOM 769 N N . ASP A 1 107 ? 0.390 14.985 16.843 1.00 51.80 105 ASP A N 1
ATOM 770 C CA . ASP A 1 107 ? -0.472 15.947 17.441 1.00 53.41 105 ASP A CA 1
ATOM 771 C C . ASP A 1 107 ? -0.659 17.135 16.529 1.00 52.94 105 ASP A C 1
ATOM 772 O O . ASP A 1 107 ? -1.782 17.545 16.291 1.00 52.63 105 ASP A O 1
ATOM 777 N N . ALA A 1 108 ? 0.440 17.647 15.962 1.00 52.36 106 ALA A N 1
ATOM 778 C CA . ALA A 1 108 ? 0.361 18.734 14.997 1.00 51.37 106 ALA A CA 1
ATOM 779 C C . ALA A 1 108 ? -0.454 18.368 13.738 1.00 53.09 106 ALA A C 1
ATOM 780 O O . ALA A 1 108 ? -1.266 19.202 13.203 1.00 51.96 106 ALA A O 1
ATOM 782 N N . LEU A 1 109 ? -0.224 17.145 13.256 1.00 53.25 107 LEU A N 1
ATOM 783 C CA . LEU A 1 109 ? -0.909 16.624 12.075 1.00 55.37 107 LEU A CA 1
ATOM 784 C C . LEU A 1 109 ? -2.370 16.476 12.438 1.00 57.38 107 LEU A C 1
ATOM 785 O O . LEU A 1 109 ? -3.244 16.699 11.623 1.00 57.97 107 LEU A O 1
ATOM 790 N N . VAL A 1 110 ? -2.624 16.136 13.696 1.00 58.85 108 VAL A N 1
ATOM 791 C CA . VAL A 1 110 ? -3.975 16.036 14.235 1.00 60.29 108 VAL A CA 1
ATOM 792 C C . VAL A 1 110 ? -4.715 17.396 14.330 1.00 61.79 108 VAL A C 1
ATOM 793 O O . VAL A 1 110 ? -5.909 17.500 13.953 1.00 61.66 108 VAL A O 1
ATOM 797 N N . GLY A 1 111 ? -4.009 18.439 14.774 1.00 61.49 109 GLY A N 1
ATOM 798 C CA . GLY A 1 111 ? -4.636 19.715 14.939 1.00 62.07 109 GLY A CA 1
ATOM 799 C C . GLY A 1 111 ? -5.217 20.236 13.656 1.00 63.07 109 GLY A C 1
ATOM 800 O O . GLY A 1 111 ? -5.985 21.207 13.656 1.00 63.10 109 GLY A O 1
ATOM 801 N N . TYR A 1 112 ? -4.829 19.610 12.549 1.00 63.92 110 TYR A N 1
ATOM 802 C CA . TYR A 1 112 ? -5.281 20.037 11.222 1.00 64.87 110 TYR A CA 1
ATOM 803 C C . TYR A 1 112 ? -6.179 18.965 10.576 1.00 66.03 110 TYR A C 1
ATOM 804 O O . TYR A 1 112 ? -6.526 19.051 9.385 1.00 66.40 110 TYR A O 1
ATOM 813 N N . GLY A 1 113 ? -6.577 17.989 11.389 1.00 65.99 111 GLY A N 1
ATOM 814 C CA . GLY A 1 113 ? -7.374 16.884 10.926 1.00 68.75 111 GLY A CA 1
ATOM 815 C C . GLY A 1 113 ? -6.687 16.065 9.849 1.00 70.15 111 GLY A C 1
ATOM 816 O O . GLY A 1 113 ? -7.359 15.565 8.934 1.00 70.39 111 GLY A O 1
ATOM 817 N N . LEU A 1 114 ? -5.352 15.953 9.947 1.00 70.80 112 LEU A N 1
ATOM 818 C CA . LEU A 1 114 ? -4.530 15.226 8.977 1.00 71.47 112 LEU A CA 1
ATOM 819 C C . LEU A 1 114 ? -3.913 13.947 9.562 1.00 72.22 112 LEU A C 1
ATOM 820 O O . LEU A 1 114 ? -3.638 13.862 10.749 1.00 72.30 112 LEU A O 1
ATOM 825 N N . ASP A 1 115 ? -3.749 12.935 8.714 1.00 73.52 113 ASP A N 1
ATOM 826 C CA . ASP A 1 115 ? -3.089 11.669 9.064 1.00 73.89 113 ASP A CA 1
ATOM 827 C C . ASP A 1 115 ? -1.695 11.637 8.423 1.00 72.83 113 ASP A C 1
ATOM 828 O O . ASP A 1 115 ? -1.424 12.412 7.506 1.00 72.14 113 ASP A O 1
ATOM 833 N N . LEU A 1 116 ? -0.848 10.697 8.863 1.00 71.94 114 LEU A N 1
ATOM 834 C CA . LEU A 1 116 ? 0.434 10.460 8.204 1.00 71.41 114 LEU A CA 1
ATOM 835 C C . LEU A 1 116 ? 0.265 10.009 6.763 1.00 71.24 114 LEU A C 1
ATOM 836 O O . LEU A 1 116 ? 0.858 10.602 5.846 1.00 70.83 114 LEU A O 1
ATOM 841 N N . GLU A 1 117 ? -0.564 8.987 6.559 1.00 71.16 115 GLU A N 1
ATOM 842 C CA . GLU A 1 117 ? -0.802 8.461 5.208 1.00 71.29 115 GLU A CA 1
ATOM 843 C C . GLU A 1 117 ? -1.579 9.398 4.284 1.00 70.69 115 GLU A C 1
ATOM 844 O O . GLU A 1 117 ? -1.686 9.153 3.072 1.00 71.06 115 GLU A O 1
ATOM 850 N N . VAL A 1 118 ? -2.083 10.501 4.829 1.00 69.68 116 VAL A N 1
ATOM 851 C CA . VAL A 1 118 ? -2.688 11.497 3.954 1.00 67.73 116 VAL A CA 1
ATOM 852 C C . VAL A 1 118 ? -1.673 12.605 3.594 1.00 66.07 116 VAL A C 1
ATOM 853 O O . VAL A 1 118 ? -1.543 12.994 2.429 1.00 66.58 116 VAL A O 1
ATOM 857 N N . ALA A 1 119 ? -0.896 13.043 4.581 1.00 63.65 117 ALA A N 1
ATOM 858 C CA . ALA A 1 119 ? 0.167 14.063 4.416 1.00 60.63 117 ALA A CA 1
ATOM 859 C C . ALA A 1 119 ? 1.459 13.552 3.721 1.00 58.58 117 ALA A C 1
ATOM 860 O O . ALA A 1 119 ? 2.121 14.278 2.960 1.00 57.48 117 ALA A O 1
ATOM 862 N N . ALA A 1 120 ? 1.827 12.311 4.043 1.00 56.34 118 ALA A N 1
ATOM 863 C CA . ALA A 1 120 ? 3.000 11.627 3.484 1.00 54.25 118 ALA A CA 1
ATOM 864 C C . ALA A 1 120 ? 2.484 10.320 2.866 1.00 52.99 118 ALA A C 1
ATOM 865 O O . ALA A 1 120 ? 2.522 9.274 3.494 1.00 51.13 118 ALA A O 1
ATOM 867 N N . PRO A 1 121 ? 1.941 10.412 1.643 1.00 53.36 119 PRO A N 1
ATOM 868 C CA . PRO A 1 121 ? 1.403 9.225 0.951 1.00 53.16 119 PRO A CA 1
ATOM 869 C C . PRO A 1 121 ? 2.548 8.226 0.682 1.00 51.78 119 PRO A C 1
ATOM 870 O O . PRO A 1 121 ? 3.649 8.644 0.315 1.00 49.84 119 PRO A O 1
ATOM 874 N N . GLY A 1 122 ? 2.263 6.939 0.928 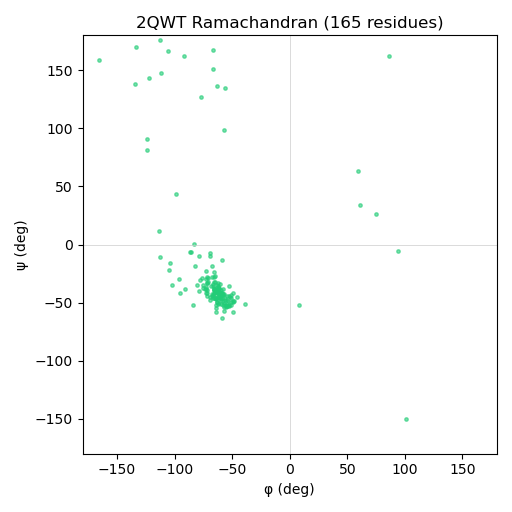1.00 50.36 120 GLY A N 1
ATOM 875 C CA . GLY A 1 122 ? 3.255 5.882 0.834 1.00 47.94 120 GLY A CA 1
ATOM 876 C C . GLY A 1 122 ? 3.867 5.634 2.161 1.00 46.92 120 GLY A C 1
ATOM 877 O O . GLY A 1 122 ? 4.626 4.674 2.322 1.00 46.37 120 GLY A O 1
ATOM 878 N N . ALA A 1 123 ? 3.510 6.456 3.147 1.00 47.08 121 ALA A N 1
ATOM 879 C CA . ALA A 1 123 ? 4.188 6.360 4.462 1.00 48.51 121 ALA A CA 1
ATOM 880 C C . ALA A 1 123 ? 4.058 4.958 5.053 1.00 49.47 121 ALA A C 1
ATOM 881 O O . ALA A 1 123 ? 5.056 4.347 5.377 1.00 47.85 121 ALA A O 1
ATOM 883 N N . GLU A 1 124 ? 2.820 4.470 5.162 1.00 51.25 122 GLU A N 1
ATOM 884 C CA . GLU A 1 124 ? 2.512 3.118 5.717 1.00 55.10 122 GLU A CA 1
ATOM 885 C C . GLU A 1 124 ? 3.374 2.099 5.069 1.00 52.82 122 GLU A C 1
ATOM 886 O O . GLU A 1 124 ? 4.098 1.380 5.738 1.00 53.22 122 GLU A O 1
ATOM 892 N N . ALA A 1 125 ? 3.253 2.048 3.734 1.00 52.69 123 ALA A N 1
ATOM 893 C CA . ALA A 1 125 ? 4.000 1.120 2.873 1.00 50.59 123 ALA A CA 1
ATOM 894 C C . ALA A 1 125 ? 5.510 1.271 3.003 1.00 49.48 123 ALA A C 1
ATOM 895 O O . ALA A 1 125 ? 6.212 0.280 3.063 1.00 48.93 123 ALA A O 1
ATOM 897 N N . ALA A 1 126 ? 6.001 2.509 3.057 1.00 48.74 124 ALA A N 1
ATOM 898 C CA . ALA A 1 126 ? 7.434 2.725 3.155 1.00 48.88 124 ALA A CA 1
ATOM 899 C C . ALA A 1 126 ? 7.953 2.186 4.471 1.00 49.74 124 ALA A C 1
ATOM 900 O O . ALA A 1 126 ? 8.947 1.473 4.522 1.00 49.21 124 ALA A O 1
ATOM 902 N N . PHE A 1 127 ? 7.263 2.500 5.555 1.00 51.00 125 PHE A N 1
ATOM 903 C CA . PHE A 1 127 ? 7.692 2.008 6.855 1.00 52.59 125 PHE A CA 1
ATOM 904 C C . PHE A 1 127 ? 7.665 0.482 6.920 1.00 52.93 125 PHE A C 1
ATOM 905 O O . PHE A 1 127 ? 8.612 -0.151 7.364 1.00 52.23 125 PHE A O 1
ATOM 913 N N . LEU A 1 128 ? 6.581 -0.108 6.428 1.00 54.44 126 LEU A N 1
ATOM 914 C CA . LEU A 1 128 ? 6.469 -1.552 6.362 1.00 55.89 126 LEU A CA 1
ATOM 915 C C . LEU A 1 128 ? 7.578 -2.270 5.544 1.00 55.18 126 LEU A C 1
ATOM 916 O O . LEU A 1 128 ? 8.218 -3.250 6.008 1.00 54.74 126 LEU A O 1
ATOM 921 N N . ALA A 1 129 ? 7.766 -1.798 4.323 1.00 53.89 127 ALA A N 1
ATOM 922 C CA . ALA A 1 129 ? 8.841 -2.309 3.481 1.00 54.21 127 ALA A CA 1
ATOM 923 C C . ALA A 1 129 ? 10.245 -2.145 4.119 1.00 53.78 127 ALA A C 1
ATOM 924 O O . ALA A 1 129 ? 11.094 -3.064 4.070 1.00 54.17 127 ALA A O 1
ATOM 926 N N . THR A 1 130 ? 10.444 -1.015 4.789 1.00 53.39 128 THR A N 1
ATOM 927 C CA . THR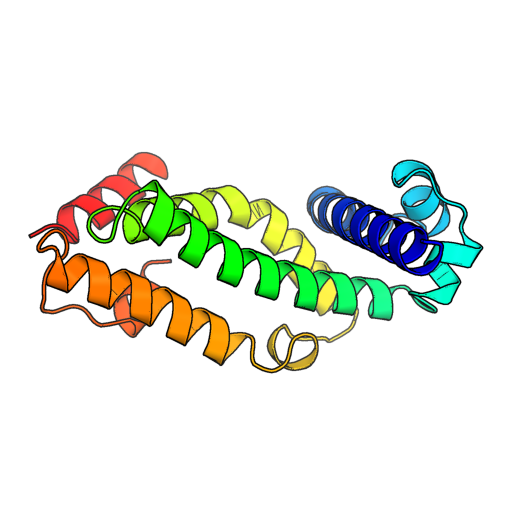 A 1 130 ? 11.642 -0.732 5.599 1.00 53.19 128 THR A CA 1
ATOM 928 C C . THR A 1 130 ? 11.908 -1.738 6.743 1.00 53.20 128 THR A C 1
ATOM 929 O O . THR A 1 130 ? 12.947 -2.402 6.769 1.00 52.84 128 THR A O 1
ATOM 933 N N . LEU A 1 131 ? 10.994 -1.806 7.707 1.00 53.60 129 LEU A N 1
ATOM 934 C CA . LEU A 1 131 ? 11.008 -2.862 8.720 1.00 54.22 129 LEU A CA 1
ATOM 935 C C . LEU A 1 131 ? 11.156 -4.224 8.061 1.00 54.22 129 LEU A C 1
ATOM 936 O O . LEU A 1 131 ? 11.898 -5.053 8.551 1.00 53.54 129 LEU A O 1
ATOM 941 N N . GLY A 1 132 ? 10.447 -4.442 6.951 1.00 54.16 130 GLY A N 1
ATOM 942 C CA . GLY A 1 132 ? 10.575 -5.700 6.219 1.00 55.87 130 GLY A CA 1
ATOM 943 C C . GLY A 1 132 ? 11.982 -6.114 5.785 1.00 56.87 130 GLY A C 1
ATOM 944 O O . GLY A 1 132 ? 12.361 -7.293 5.904 1.00 57.15 130 GLY A O 1
ATOM 945 N N . GLU A 1 133 ? 12.742 -5.151 5.259 1.00 57.21 131 GLU A N 1
ATOM 946 C CA . GLU A 1 133 ? 14.106 -5.386 4.809 1.00 57.75 131 GLU A CA 1
ATOM 947 C C . GLU A 1 133 ? 15.092 -5.557 5.957 1.00 56.08 131 GLU A C 1
ATOM 948 O O . GLU A 1 133 ? 15.994 -6.383 5.888 1.00 56.85 131 GLU A O 1
ATOM 954 N N . LEU A 1 134 ? 14.928 -4.789 7.021 1.00 53.73 132 LEU A N 1
ATOM 955 C CA . LEU A 1 134 ? 15.765 -4.977 8.191 1.00 52.10 132 LEU A CA 1
ATOM 956 C C . LEU A 1 134 ? 15.498 -6.358 8.846 1.00 51.39 132 LEU A C 1
ATOM 957 O O . LEU A 1 134 ? 16.414 -6.976 9.371 1.00 49.49 132 LEU A O 1
ATOM 962 N N . LEU A 1 135 ? 14.240 -6.818 8.861 1.00 51.38 133 LEU A N 1
ATOM 963 C CA . LEU A 1 135 ? 13.959 -8.077 9.528 1.00 51.26 133 LEU A CA 1
ATOM 964 C C . LEU A 1 135 ? 14.532 -9.225 8.688 1.00 51.88 133 LEU A C 1
ATOM 965 O O . LEU A 1 135 ? 15.188 -10.115 9.215 1.00 52.50 133 LEU A O 1
ATOM 970 N N . ALA A 1 136 ? 14.318 -9.165 7.377 1.00 52.43 134 ALA A N 1
ATOM 971 C CA . ALA A 1 136 ? 14.778 -10.189 6.437 1.00 53.12 134 ALA A CA 1
ATOM 972 C C . ALA A 1 136 ? 16.279 -10.296 6.460 1.00 53.68 134 ALA A C 1
ATOM 973 O O . ALA A 1 136 ? 16.830 -11.400 6.463 1.00 55.13 134 ALA A O 1
ATOM 975 N N . ALA A 1 137 ? 16.948 -9.147 6.497 1.00 53.88 135 ALA A N 1
ATOM 976 C CA . ALA A 1 137 ? 18.387 -9.095 6.598 1.00 53.38 135 ALA A CA 1
ATOM 977 C C . ALA A 1 137 ? 18.874 -9.740 7.869 1.00 54.48 135 ALA A C 1
ATOM 978 O O . ALA A 1 137 ? 19.863 -10.476 7.841 1.00 55.49 135 ALA A O 1
ATOM 980 N N . ALA A 1 138 ? 18.202 -9.476 8.988 1.00 54.54 136 ALA A N 1
ATOM 981 C CA . ALA A 1 138 ? 18.659 -9.987 10.278 1.00 55.32 136 ALA A CA 1
ATOM 982 C C . ALA A 1 138 ? 18.374 -11.508 10.481 1.00 56.27 136 ALA A C 1
ATOM 983 O O . ALA A 1 138 ? 19.139 -12.220 11.156 1.00 55.72 136 ALA A O 1
ATOM 985 N N . GLN A 1 139 ? 17.242 -11.966 9.941 1.00 57.14 137 GLN A N 1
ATOM 986 C CA . GLN A 1 139 ? 16.884 -13.363 9.937 1.00 58.33 137 GLN A CA 1
ATOM 987 C C . GLN A 1 139 ? 17.955 -14.112 9.106 1.00 60.63 137 GLN A C 1
ATOM 988 O O . GLN A 1 139 ? 18.537 -15.107 9.557 1.00 60.42 137 GLN A O 1
ATOM 994 N N . ARG A 1 140 ? 18.230 -13.592 7.904 1.00 62.90 138 ARG A N 1
ATOM 995 C CA . ARG A 1 140 ? 19.306 -14.075 7.018 1.00 64.18 138 ARG A CA 1
ATOM 996 C C . ARG A 1 140 ? 20.628 -14.170 7.755 1.00 64.53 138 ARG A C 1
ATOM 997 O O . ARG A 1 140 ? 21.301 -15.197 7.664 1.00 65.00 138 ARG A O 1
ATOM 1005 N N . ALA A 1 141 ? 21.002 -13.097 8.465 1.00 63.91 139 ALA A N 1
ATOM 1006 C CA . ALA A 1 141 ? 22.285 -13.020 9.191 1.00 63.30 139 ALA A CA 1
ATOM 1007 C C . ALA A 1 141 ? 22.292 -13.966 10.365 1.00 63.54 139 ALA A C 1
ATOM 1008 O O . ALA A 1 141 ? 23.316 -14.134 11.024 1.00 63.83 139 ALA A O 1
ATOM 1010 N N . GLY A 1 142 ? 21.128 -14.535 10.671 1.00 63.70 140 GLY A N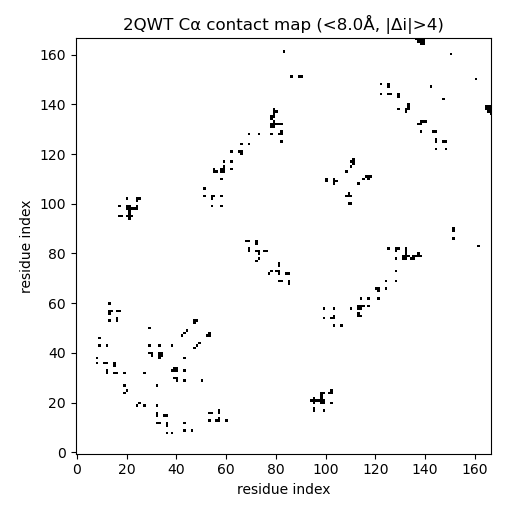 1
ATOM 1011 C CA . GLY A 1 142 ? 20.981 -15.442 11.831 1.00 62.47 140 GLY A CA 1
ATOM 1012 C C . GLY A 1 142 ? 20.948 -14.797 13.203 1.00 61.50 140 GLY A C 1
ATOM 1013 O O . GLY A 1 142 ? 21.288 -15.438 14.171 1.00 61.69 140 GLY A O 1
ATOM 1014 N N . THR A 1 143 ? 20.524 -13.542 13.332 1.00 61.04 141 THR A N 1
ATOM 1015 C CA . THR A 1 143 ? 20.501 -12.947 14.692 1.00 60.00 141 THR A CA 1
ATOM 1016 C C . THR A 1 143 ? 19.097 -12.880 15.249 1.00 59.53 141 THR A C 1
ATOM 1017 O O . THR A 1 143 ? 18.911 -12.672 16.438 1.00 59.78 141 THR A O 1
ATOM 1021 N N . VAL A 1 144 ? 18.115 -13.023 14.369 1.00 58.65 142 VAL A N 1
ATOM 1022 C CA . VAL A 1 144 ? 16.735 -12.895 14.754 1.00 58.32 142 VAL A CA 1
ATOM 1023 C C . VAL A 1 144 ? 16.078 -14.208 14.375 1.00 58.75 142 VAL A C 1
ATOM 1024 O O . VAL A 1 144 ? 16.436 -14.803 13.385 1.00 58.76 142 VAL A O 1
ATOM 1028 N N . ARG A 1 145 ? 15.144 -14.652 15.201 1.00 60.01 143 ARG A N 1
ATOM 1029 C CA . ARG A 1 145 ? 14.335 -15.847 14.973 1.00 61.21 143 ARG A CA 1
ATOM 1030 C C . ARG A 1 145 ? 13.548 -15.870 13.653 1.00 61.89 143 ARG A C 1
ATOM 1031 O O . ARG A 1 145 ? 12.903 -14.897 13.281 1.00 63.17 143 ARG A O 1
ATOM 1039 N N . ALA A 1 146 ? 13.585 -16.989 12.951 1.00 62.32 144 ALA A N 1
ATOM 1040 C CA . ALA A 1 146 ? 12.942 -17.087 11.642 1.00 64.04 144 ALA A CA 1
ATOM 1041 C C . ALA A 1 146 ? 11.403 -17.027 11.635 1.00 64.69 144 ALA A C 1
ATOM 1042 O O . ALA A 1 146 ? 10.776 -16.748 10.587 1.00 64.74 144 ALA A O 1
ATOM 1044 N N . ASP A 1 147 ? 10.808 -17.279 12.794 1.00 65.20 145 ASP A N 1
ATOM 1045 C CA . ASP A 1 147 ? 9.371 -17.444 12.905 1.00 66.91 145 ASP A CA 1
ATOM 1046 C C . ASP A 1 147 ? 8.676 -16.174 13.389 1.00 67.05 145 ASP A C 1
ATOM 1047 O O . ASP A 1 147 ? 7.794 -16.216 14.258 1.00 68.18 145 ASP A O 1
ATOM 1052 N N . VAL A 1 148 ? 9.099 -15.051 12.826 1.00 66.78 146 VAL A N 1
ATOM 1053 C CA . VAL A 1 148 ? 8.569 -13.747 13.139 1.00 66.35 146 VAL A CA 1
ATOM 1054 C C . VAL A 1 148 ? 8.332 -13.009 11.808 1.00 66.86 146 VAL A C 1
ATOM 1055 O O . VAL A 1 148 ? 9.139 -13.112 10.868 1.00 67.12 146 VAL A O 1
ATOM 1059 N N . ASP A 1 149 ? 7.209 -12.308 11.697 1.00 66.40 147 ASP A N 1
ATOM 1060 C CA . ASP A 1 149 ? 6.976 -11.502 10.502 1.00 66.62 147 ASP A CA 1
ATOM 1061 C C . ASP A 1 149 ? 6.988 -9.999 10.827 1.00 66.01 147 ASP A C 1
ATOM 1062 O O . ASP A 1 149 ? 7.134 -9.607 11.988 1.00 65.86 147 ASP A O 1
ATOM 1067 N N . VAL A 1 150 ? 6.868 -9.159 9.810 1.00 65.68 148 VAL A N 1
ATOM 1068 C CA . VAL A 1 150 ? 7.079 -7.744 10.008 1.00 65.59 148 VAL A CA 1
ATOM 1069 C C . VAL A 1 150 ? 5.902 -7.190 10.781 1.00 65.39 148 VAL A C 1
ATOM 1070 O O . VAL A 1 150 ? 6.015 -6.178 11.469 1.00 66.10 148 VAL A O 1
ATOM 1074 N N . ALA A 1 151 ? 4.778 -7.889 10.700 1.00 64.63 149 ALA A N 1
ATOM 1075 C CA . ALA A 1 151 ? 3.581 -7.504 11.429 1.00 63.95 149 ALA A CA 1
ATOM 1076 C C . ALA A 1 151 ? 3.768 -7.668 12.948 1.00 63.24 149 ALA A C 1
ATOM 1077 O O . ALA A 1 151 ? 3.125 -6.951 13.739 1.00 63.77 149 ALA A O 1
ATOM 1079 N N . VAL A 1 152 ? 4.633 -8.611 13.332 1.00 61.46 150 VAL A N 1
ATOM 1080 C CA . VAL A 1 152 ? 5.011 -8.835 14.717 1.00 61.28 150 VAL A CA 1
ATOM 1081 C C . VAL A 1 152 ? 6.046 -7.783 15.179 1.00 60.73 150 VAL A C 1
ATOM 1082 O O . VAL A 1 152 ? 5.985 -7.301 16.316 1.00 59.41 150 VAL A O 1
ATOM 1086 N N . ILE A 1 153 ? 6.990 -7.446 14.301 1.00 60.16 151 ILE A N 1
ATOM 1087 C CA . ILE A 1 153 ? 7.907 -6.340 14.568 1.00 61.23 151 ILE A CA 1
ATOM 1088 C C . ILE A 1 153 ? 7.125 -5.030 14.703 1.00 61.20 151 ILE A C 1
ATOM 1089 O O . ILE A 1 153 ? 7.314 -4.285 15.640 1.00 60.79 151 ILE A O 1
ATOM 1094 N N . LYS A 1 154 ? 6.261 -4.760 13.738 1.00 62.66 152 LYS A N 1
ATOM 1095 C CA . LYS A 1 154 ? 5.330 -3.626 13.776 1.00 64.98 152 LYS A CA 1
ATOM 1096 C C . LYS A 1 154 ? 4.581 -3.585 15.136 1.00 65.33 152 LYS A C 1
ATOM 1097 O O . LYS A 1 154 ? 4.580 -2.553 15.817 1.00 64.66 152 LYS A O 1
ATOM 1103 N N . ALA A 1 155 ? 4.009 -4.720 15.560 1.00 65.61 153 ALA A N 1
ATOM 1104 C CA . ALA A 1 155 ? 3.334 -4.795 16.869 1.00 66.52 153 ALA A CA 1
ATOM 1105 C C . ALA A 1 155 ? 4.241 -4.552 18.089 1.00 66.51 153 ALA A C 1
ATOM 1106 O O . ALA A 1 155 ? 3.853 -3.882 19.041 1.00 67.12 153 ALA A O 1
ATOM 1108 N N . LEU A 1 156 ? 5.434 -5.124 18.075 1.00 66.59 154 LEU A N 1
ATOM 1109 C CA . LEU A 1 156 ? 6.387 -4.886 19.123 1.00 66.78 154 LEU A CA 1
ATOM 1110 C C . LEU A 1 156 ? 6.800 -3.399 19.234 1.00 67.96 154 LEU A C 1
ATOM 1111 O O . LEU A 1 156 ? 6.941 -2.901 20.345 1.00 68.59 154 LEU A O 1
ATOM 1116 N N . LEU A 1 157 ? 6.966 -2.671 18.125 1.00 68.91 155 LEU A N 1
ATOM 1117 C CA . LEU A 1 157 ? 7.251 -1.211 18.227 1.00 69.86 155 LEU A CA 1
ATOM 1118 C C . LEU A 1 157 ? 6.210 -0.425 19.003 1.00 70.59 155 LEU A C 1
ATOM 1119 O O . LEU A 1 157 ? 6.571 0.515 19.722 1.00 71.81 155 LEU A O 1
ATOM 1124 N N . VAL A 1 170 ? 13.194 0.627 33.432 1.00 69.96 168 VAL A N 1
ATOM 1125 C CA . VAL A 1 170 ? 12.045 -0.254 33.168 1.00 69.76 168 VAL A CA 1
ATOM 1126 C C . VAL A 1 170 ? 11.692 -0.326 31.685 1.00 69.58 168 VAL A C 1
ATOM 1127 O O . VAL A 1 170 ? 11.599 -1.409 31.145 1.00 69.10 168 VAL A O 1
ATOM 1131 N N . SER A 1 171 ? 11.519 0.805 31.011 1.00 70.29 169 SER A N 1
ATOM 1132 C CA . SER A 1 171 ? 11.456 0.768 29.530 1.00 71.16 169 SER A CA 1
ATOM 1133 C C . SER A 1 171 ? 12.640 0.000 28.917 1.00 71.48 169 SER A C 1
ATOM 1134 O O . SER A 1 171 ? 12.446 -0.788 27.992 1.00 72.02 169 SER A O 1
ATOM 1137 N N . GLU A 1 172 ? 13.853 0.229 29.429 1.00 71.79 170 GLU A N 1
ATOM 1138 C CA . GLU A 1 172 ? 15.058 -0.402 28.874 1.00 73.03 170 GLU A CA 1
ATOM 1139 C C . GLU A 1 172 ? 15.103 -1.867 29.194 1.00 71.33 170 GLU A C 1
ATOM 1140 O O . GLU A 1 172 ? 15.618 -2.665 28.406 1.00 71.46 170 GLU A O 1
ATOM 1146 N N . ARG A 1 173 ? 14.578 -2.212 30.359 1.00 70.52 171 ARG A N 1
ATOM 1147 C CA . ARG A 1 173 ? 14.395 -3.606 30.743 1.00 70.26 171 ARG A CA 1
ATOM 1148 C C . ARG A 1 173 ? 13.339 -4.268 29.832 1.00 67.76 171 ARG A C 1
ATOM 1149 O O . ARG A 1 173 ? 13.581 -5.325 29.263 1.00 67.27 171 ARG A O 1
ATOM 1157 N N . VAL A 1 174 ? 12.221 -3.596 29.611 1.00 66.51 172 VAL A N 1
ATOM 1158 C CA . VAL A 1 174 ? 11.172 -4.106 28.703 1.00 65.80 172 VAL A CA 1
ATOM 1159 C C . VAL A 1 174 ? 11.672 -4.316 27.268 1.00 65.81 172 VAL A C 1
ATOM 1160 O O . VAL A 1 174 ? 11.318 -5.269 26.616 1.00 66.18 172 VAL A O 1
ATOM 1164 N N . VAL A 1 175 ? 12.512 -3.401 26.792 1.00 66.33 173 VAL A N 1
ATOM 1165 C CA . VAL A 1 175 ? 13.132 -3.490 25.472 1.00 65.83 173 VAL A CA 1
ATOM 1166 C C . VAL A 1 175 ? 14.156 -4.623 25.344 1.00 65.07 173 VAL A C 1
ATOM 1167 O O . VAL A 1 175 ? 14.242 -5.231 24.286 1.00 65.15 173 VAL A O 1
ATOM 1171 N N . ARG A 1 176 ? 14.915 -4.901 26.406 1.00 63.88 174 ARG A N 1
ATOM 1172 C CA . ARG A 1 176 ? 15.887 -6.011 26.408 1.00 63.56 174 ARG A CA 1
ATOM 1173 C C . ARG A 1 176 ? 15.237 -7.392 26.343 1.00 61.06 174 ARG A C 1
ATOM 1174 O O . ARG A 1 176 ? 15.740 -8.251 25.629 1.00 60.52 174 ARG A O 1
ATOM 1182 N N . VAL A 1 177 ? 14.167 -7.629 27.125 1.00 59.99 175 VAL A N 1
ATOM 1183 C CA . VAL A 1 177 ? 13.371 -8.906 27.022 1.00 57.39 175 VAL A CA 1
ATOM 1184 C C . VAL A 1 177 ? 12.923 -9.182 25.589 1.00 56.97 175 VAL A C 1
ATOM 1185 O O . VAL A 1 177 ? 13.176 -10.234 25.017 1.00 55.48 175 VAL A O 1
ATOM 1189 N N . ILE A 1 178 ? 12.285 -8.182 25.007 1.00 58.75 176 ILE A N 1
ATOM 1190 C CA . ILE A 1 178 ? 11.905 -8.175 23.589 1.00 60.10 176 ILE A CA 1
ATOM 1191 C C . ILE A 1 178 ? 13.041 -8.507 22.621 1.00 60.81 176 ILE A C 1
ATOM 1192 O O . ILE A 1 178 ? 12.869 -9.379 21.763 1.00 60.85 176 ILE A O 1
ATOM 1197 N N . GLU A 1 179 ? 14.181 -7.810 22.739 1.00 61.48 177 GLU A N 1
ATOM 1198 C CA . GLU A 1 179 ? 15.378 -8.142 21.950 1.00 63.24 177 GLU A CA 1
ATOM 1199 C C . GLU A 1 179 ? 15.899 -9.543 22.231 1.00 62.58 177 GLU A C 1
ATOM 1200 O O . GLU A 1 179 ? 16.247 -10.275 21.313 1.00 62.93 177 GLU A O 1
ATOM 1206 N N . ASP A 1 180 ? 15.990 -9.906 23.493 1.00 62.87 178 ASP A N 1
ATOM 1207 C CA . ASP A 1 180 ? 16.448 -11.236 23.849 1.00 63.68 178 ASP A CA 1
ATOM 1208 C C . ASP A 1 180 ? 15.472 -12.325 23.385 1.00 63.46 178 ASP A C 1
ATOM 1209 O O . ASP A 1 180 ? 15.888 -13.420 23.030 1.00 63.27 178 ASP A O 1
ATOM 1214 N N . GLY A 1 181 ? 14.177 -12.007 23.366 1.00 63.97 179 GLY A N 1
ATOM 1215 C CA . GLY A 1 181 ? 13.165 -12.942 22.883 1.00 63.73 179 GLY A CA 1
ATOM 1216 C C . GLY A 1 181 ? 13.137 -12.954 21.381 1.00 64.21 179 GLY A C 1
ATOM 1217 O O . GLY A 1 181 ? 12.467 -13.793 20.779 1.00 65.06 179 GLY A O 1
ATOM 1218 N N . LEU A 1 182 ? 13.856 -12.012 20.768 1.00 64.08 180 LEU A N 1
ATOM 1219 C CA . LEU A 1 182 ? 13.876 -11.861 19.318 1.00 64.13 180 LEU A CA 1
ATOM 1220 C C . LEU A 1 182 ? 15.064 -12.579 18.727 1.00 64.46 180 LEU A C 1
ATOM 1221 O O . LEU A 1 182 ? 15.015 -13.038 17.580 1.00 63.96 180 LEU A O 1
ATOM 1226 N N . ARG A 1 183 ? 16.132 -12.665 19.513 1.00 65.87 181 ARG A N 1
ATOM 1227 C CA . ARG A 1 183 ? 17.357 -13.385 19.127 1.00 67.69 181 ARG A CA 1
ATOM 1228 C C . ARG A 1 183 ? 17.164 -14.897 18.999 1.00 69.08 181 ARG A C 1
ATOM 1229 O O . ARG A 1 183 ? 16.151 -15.459 19.430 1.00 70.50 181 ARG A O 1
ATOM 1237 N N . VAL A 1 184 ? 18.139 -15.575 18.416 1.00 70.12 182 VAL A N 1
ATOM 1238 C CA . VAL A 1 184 ? 17.908 -16.943 17.919 1.00 70.67 182 VAL A CA 1
ATOM 1239 C C . VAL A 1 184 ? 18.233 -18.047 18.957 1.00 71.48 182 VAL A C 1
ATOM 1240 O O . VAL A 1 184 ? 17.435 -18.337 19.872 1.00 71.96 182 VAL A O 1
#

CATH classification: 1.10.357.10

Foldseek 3Di:
DVVVVLVLQLVLLLVLVLVCLLPPRPPDDLQVSCVVSVHGSVSCCVCVVDDVSSLLVSLQVVLVVLLVQLVVLCVPVNLQCSLVVSLVVLVVCVSSVVSSQVNCVVVPHDSCRSRPCSVVSVLVSLQSSLVSNVVVQFFDPPDGSVNVVVVSVVVCVSVVVSVNGGD

Radius of gyration: 18.09 Å; Cα contacts (8 Å, |Δi|>4): 168; chains: 1; bounding box: 34×53×40 Å

Nearest PDB structures (foldseek):
  2qwt-assembly1_A  TM=1.006E+00  e=2.134E-22  Mycolicibacterium vanbaalenii PYR-1
  2q24-assembly1_B  TM=8.616E-01  e=1.222E-06  Streptomyces coelicolor A3(2)
  2rek-assembly1_B-2  TM=7.975E-01  e=3.977E-06  Streptomyces coelicolor A3(2)
  2rek-assembly1_A  TM=7.867E-01  e=2.223E-05  Streptomyces coelicolor A3(2)
  2dg8-assembly1_D  TM=5.984E-01  e=3.517E-03  Streptomyces coelicolor A3(2)